Protein AF-A0AAV5EMJ0-F1 (afdb_monomer_lite)

pLDDT: mean 75.27, std 14.07, range [37.75, 91.12]

Organism: NCBI:txid191504

Foldseek 3Di:
DPPDDPWPVNCVVVVHDDDQADPQQRPDGTDPCCCCPVPPVNLVVQQVVCVVVVHDRPVVPPDDDDVPVSVVVVVVVVVVVPD

Sequence (83 aa):
MHDRVLTAENMQKKNWDCDPNCQFCLVAPETIAHLLSKCNYTEAVWNEIAYYWDLPSYLELHDLQRPFDWMKQIT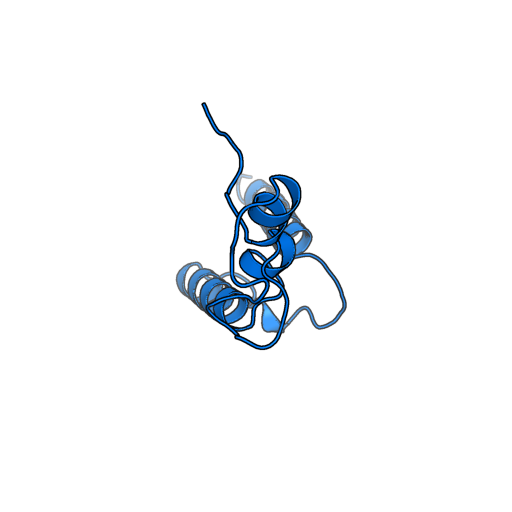EQGTKKEK

InterPro domains:
  IPR026960 Reverse transcriptase zinc-binding domain [PF13966] (1-46)

Structure (mmCIF, N/CA/C/O backbone):
data_AF-A0AAV5EMJ0-F1
#
_entry.id   AF-A0AAV5EMJ0-F1
#
loop_
_atom_site.group_PDB
_atom_site.id
_atom_site.type_symbol
_atom_site.label_atom_id
_atom_site.label_alt_id
_atom_site.label_comp_id
_atom_site.label_asym_id
_atom_site.label_entity_id
_atom_site.label_seq_id
_atom_site.pdbx_PDB_ins_code
_atom_site.Cartn_x
_atom_site.Cartn_y
_atom_site.Cartn_z
_atom_site.occupancy
_atom_site.B_iso_or_eq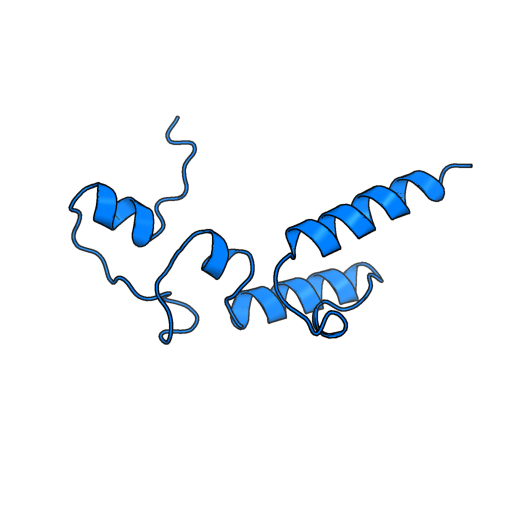uiv
_atom_site.auth_seq_id
_atom_site.auth_comp_id
_atom_site.auth_asym_id
_atom_site.auth_atom_id
_atom_site.pdbx_PDB_model_num
ATOM 1 N N . MET A 1 1 ? -10.012 22.039 2.063 1.00 43.66 1 MET A N 1
ATOM 2 C CA . MET A 1 1 ? -9.519 21.006 1.133 1.00 43.66 1 MET A CA 1
ATOM 3 C C . MET A 1 1 ? -9.382 19.732 1.949 1.00 43.66 1 MET A C 1
ATOM 5 O O . MET A 1 1 ? -8.748 19.763 2.995 1.00 43.66 1 MET A O 1
ATOM 9 N N . HIS A 1 2 ? -10.134 18.683 1.618 1.00 52.69 2 HIS A N 1
ATOM 10 C CA . HIS A 1 2 ? -10.105 17.426 2.369 1.00 52.69 2 HIS A CA 1
ATOM 11 C C . HIS A 1 2 ? -8.892 16.609 1.900 1.00 52.69 2 HIS A C 1
ATOM 13 O O . 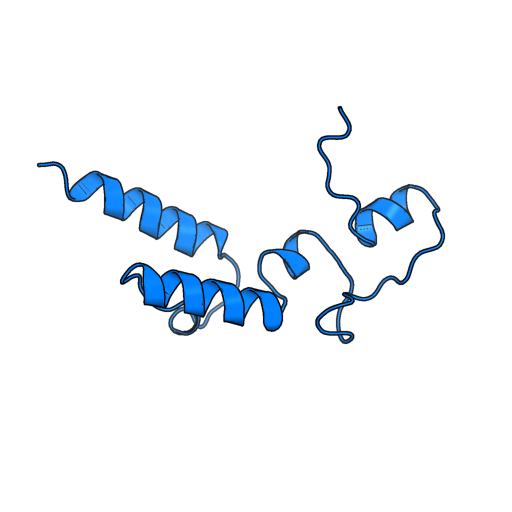HIS A 1 2 ? -9.039 15.686 1.111 1.00 52.69 2 HIS A O 1
ATOM 19 N N . ASP A 1 3 ? -7.693 16.971 2.363 1.00 59.75 3 ASP A N 1
ATOM 20 C CA . ASP A 1 3 ? -6.401 16.386 1.942 1.00 59.75 3 ASP A CA 1
ATOM 21 C C . ASP A 1 3 ? -6.150 14.957 2.457 1.00 59.75 3 ASP A C 1
ATOM 23 O O . ASP A 1 3 ? -5.011 14.525 2.624 1.00 59.75 3 ASP A O 1
ATOM 27 N N . ARG A 1 4 ? -7.204 14.203 2.782 1.00 64.31 4 ARG A N 1
ATOM 28 C CA . ARG A 1 4 ? -7.071 12.834 3.286 1.00 64.31 4 ARG A CA 1
ATOM 29 C C . ARG A 1 4 ? -7.981 11.916 2.502 1.00 64.31 4 ARG A C 1
ATOM 31 O O . ARG A 1 4 ? -9.191 12.121 2.467 1.00 64.31 4 ARG A O 1
ATOM 38 N N . VAL A 1 5 ? -7.374 10.890 1.916 1.00 72.69 5 VAL A N 1
ATOM 39 C CA . VAL A 1 5 ? -8.083 9.792 1.260 1.00 72.69 5 VAL A CA 1
ATOM 40 C C . VAL A 1 5 ? -9.082 9.194 2.255 1.00 72.69 5 VAL A C 1
ATOM 42 O O . VAL A 1 5 ? -8.712 8.848 3.383 1.00 72.69 5 VAL A O 1
ATOM 45 N N . LEU A 1 6 ? -10.349 9.095 1.851 1.00 74.25 6 LEU A N 1
ATOM 46 C CA . LEU A 1 6 ? -11.413 8.444 2.619 1.00 74.25 6 LEU A CA 1
ATOM 47 C C . LEU A 1 6 ? -11.283 6.920 2.510 1.00 74.25 6 LEU A C 1
ATOM 49 O O . LEU A 1 6 ? -12.146 6.258 1.952 1.00 74.25 6 LEU A O 1
ATOM 53 N N . THR A 1 7 ? -10.188 6.365 3.023 1.00 81.00 7 THR A N 1
ATOM 54 C CA . THR A 1 7 ? -10.078 4.912 3.200 1.00 81.00 7 THR A CA 1
ATOM 55 C C . THR A 1 7 ? -11.156 4.423 4.162 1.00 81.00 7 THR A C 1
ATOM 57 O O . THR A 1 7 ? -11.586 5.201 5.023 1.00 81.00 7 THR A O 1
ATOM 60 N N . ALA A 1 8 ? -11.558 3.150 4.085 1.00 81.19 8 ALA A N 1
ATOM 61 C CA . ALA A 1 8 ? -12.519 2.592 5.046 1.00 81.19 8 ALA A CA 1
ATOM 62 C C . ALA A 1 8 ? -12.099 2.853 6.502 1.00 81.19 8 ALA A C 1
ATOM 64 O O . ALA A 1 8 ? -12.910 3.289 7.314 1.00 81.19 8 ALA A O 1
ATOM 65 N N . GLU A 1 9 ? -10.801 2.752 6.807 1.00 83.00 9 GLU A N 1
ATOM 66 C CA . GLU A 1 9 ? -10.238 3.148 8.104 1.00 83.00 9 GLU A CA 1
ATOM 67 C C . GLU A 1 9 ? -10.597 4.595 8.523 1.00 83.00 9 GLU A C 1
ATOM 69 O O . GLU A 1 9 ? -10.920 4.866 9.682 1.00 83.00 9 GLU A O 1
ATOM 74 N N . ASN A 1 10 ? -10.539 5.554 7.597 1.00 82.12 10 ASN A N 1
ATOM 75 C CA . ASN A 1 10 ? -10.860 6.957 7.866 1.00 82.12 10 ASN A CA 1
ATOM 76 C C . ASN A 1 10 ? -12.373 7.222 7.898 1.00 82.12 10 ASN A C 1
ATOM 78 O O . ASN A 1 10 ? -12.806 8.127 8.615 1.00 82.12 10 ASN A O 1
ATOM 82 N N . MET A 1 11 ? -13.168 6.443 7.160 1.00 84.19 11 MET A N 1
ATOM 83 C CA . MET A 1 11 ? -14.634 6.489 7.209 1.00 84.19 11 MET A CA 1
ATOM 84 C C . MET A 1 11 ? -15.161 5.961 8.549 1.00 84.19 11 MET A C 1
ATOM 86 O O . MET A 1 11 ? -15.984 6.616 9.190 1.00 84.19 11 MET A O 1
ATOM 90 N N . GLN A 1 12 ? -14.587 4.870 9.058 1.00 84.06 12 GLN A N 1
ATOM 91 C CA . GLN A 1 12 ? -14.927 4.319 10.372 1.00 84.06 12 GLN A CA 1
ATOM 92 C C . GLN A 1 12 ? -14.628 5.284 11.520 1.00 84.06 12 GLN A C 1
ATOM 94 O O . GLN A 1 12 ? -15.448 5.445 12.419 1.00 84.06 12 GLN A O 1
ATOM 99 N N . LYS A 1 13 ? -13.504 6.015 11.470 1.00 83.62 13 LYS A N 1
ATOM 100 C CA . LYS A 1 13 ? -13.186 7.070 12.459 1.00 83.62 13 LYS A CA 1
ATOM 101 C C . LYS A 1 13 ? -14.230 8.194 12.497 1.00 83.62 13 LYS A C 1
ATOM 103 O O . LYS A 1 13 ? -14.311 8.919 13.484 1.00 83.62 13 LYS A O 1
ATOM 108 N N . LYS A 1 14 ? -15.007 8.360 11.423 1.00 85.56 14 LYS A N 1
ATOM 109 C CA . LYS A 1 14 ? -16.111 9.326 11.309 1.00 85.56 14 LYS A CA 1
ATOM 110 C C . LYS A 1 14 ? -17.479 8.703 11.602 1.00 85.56 14 LYS A C 1
ATOM 112 O O . LYS A 1 14 ? -18.486 9.392 11.458 1.00 85.56 14 LYS A O 1
ATOM 117 N N . ASN A 1 15 ? -17.511 7.440 12.028 1.00 82.00 15 ASN A N 1
ATOM 118 C CA . ASN A 1 15 ? -18.724 6.679 12.306 1.00 82.00 15 ASN A CA 1
ATOM 119 C C . ASN A 1 15 ? -19.658 6.572 11.084 1.00 82.00 15 ASN A C 1
ATOM 121 O O . ASN A 1 15 ? -20.881 6.584 11.226 1.00 82.00 15 ASN A O 1
ATOM 125 N N . TRP A 1 16 ? -19.075 6.532 9.881 1.00 86.88 16 TRP A N 1
ATOM 126 C CA . TRP A 1 16 ? -19.801 6.305 8.633 1.00 86.88 16 TRP A CA 1
ATOM 127 C C . TRP A 1 16 ? -19.925 4.812 8.354 1.00 86.88 16 TRP A C 1
ATOM 129 O O . TRP A 1 16 ? -18.998 4.052 8.629 1.00 86.88 16 TRP A O 1
ATOM 139 N N . ASP A 1 17 ? -21.070 4.417 7.801 1.00 85.69 17 ASP A N 1
ATOM 140 C CA . ASP A 1 17 ? -21.301 3.042 7.377 1.00 85.69 17 ASP A CA 1
ATOM 141 C C . ASP A 1 17 ? -20.482 2.756 6.112 1.00 85.69 17 ASP A C 1
ATOM 143 O O . ASP A 1 17 ? -20.612 3.449 5.099 1.00 85.69 17 ASP A O 1
ATOM 147 N N . CYS A 1 18 ? -19.573 1.790 6.200 1.00 85.56 18 CYS A N 1
ATOM 148 C CA . CYS A 1 18 ? -18.691 1.395 5.111 1.00 85.56 18 CYS A CA 1
ATOM 149 C C . CYS A 1 18 ? -18.198 -0.039 5.311 1.00 85.56 18 CYS A C 1
ATOM 151 O O . CYS A 1 18 ? -18.010 -0.487 6.446 1.00 85.56 18 CYS A O 1
ATOM 153 N N . ASP A 1 19 ? -17.899 -0.731 4.212 1.00 85.75 19 ASP A N 1
ATOM 154 C CA . ASP A 1 19 ? -17.228 -2.027 4.275 1.00 85.75 19 ASP A CA 1
ATOM 155 C C . ASP A 1 19 ? -15.791 -1.839 4.804 1.00 85.75 19 ASP A C 1
ATOM 157 O O . ASP A 1 19 ? -15.018 -1.096 4.194 1.00 85.75 19 ASP A O 1
ATOM 161 N N . PRO A 1 20 ? -15.409 -2.467 5.936 1.00 86.81 20 PRO A N 1
ATOM 162 C CA . PRO A 1 20 ? -14.043 -2.404 6.454 1.00 86.81 20 PRO A CA 1
ATOM 163 C C . PRO A 1 20 ? -12.999 -2.966 5.491 1.00 86.81 20 PRO A C 1
ATOM 165 O O . PRO A 1 20 ? -11.819 -2.655 5.647 1.00 86.81 20 PRO A O 1
ATOM 168 N N . ASN A 1 21 ? -13.391 -3.849 4.575 1.00 91.12 21 ASN A N 1
ATOM 169 C CA . ASN A 1 21 ? -12.466 -4.625 3.768 1.00 91.12 21 ASN A CA 1
ATOM 170 C C . ASN A 1 21 ? -12.032 -3.867 2.516 1.00 91.12 21 ASN A C 1
ATOM 172 O O . ASN A 1 21 ? -12.800 -3.146 1.880 1.00 91.12 21 ASN A O 1
ATOM 176 N N . CYS A 1 22 ? -10.779 -4.088 2.132 1.00 89.56 22 CYS A N 1
ATOM 177 C CA . CYS A 1 22 ? -10.236 -3.617 0.871 1.00 89.56 22 CYS A CA 1
ATOM 178 C C . CYS A 1 22 ? -11.024 -4.214 -0.292 1.00 89.56 22 CYS A C 1
ATOM 180 O O . CYS A 1 22 ? -11.028 -5.430 -0.474 1.00 89.56 22 CYS A O 1
ATOM 182 N N . GLN A 1 23 ? -11.617 -3.357 -1.120 1.00 89.88 23 GLN A N 1
ATOM 183 C CA . GLN A 1 23 ? -12.454 -3.781 -2.247 1.00 89.88 23 GLN A CA 1
ATOM 184 C C . GLN A 1 23 ? -11.662 -4.457 -3.379 1.00 89.88 23 GLN A C 1
ATOM 186 O O . GLN A 1 23 ? -12.247 -5.074 -4.263 1.00 89.88 23 GLN A O 1
ATOM 191 N N . PHE A 1 24 ? -10.329 -4.368 -3.348 1.00 89.31 24 PHE A N 1
ATOM 192 C CA . PHE A 1 24 ? -9.461 -5.046 -4.308 1.00 89.31 24 PHE A CA 1
ATOM 193 C C . PHE A 1 24 ? -9.190 -6.492 -3.895 1.00 89.31 24 PHE A C 1
ATOM 195 O O . PHE A 1 24 ? -9.458 -7.419 -4.653 1.00 89.31 24 PHE A O 1
ATOM 202 N N . CYS A 1 25 ? -8.650 -6.700 -2.690 1.00 89.06 25 CYS A N 1
ATOM 203 C CA . CYS A 1 25 ? -8.221 -8.030 -2.259 1.00 89.06 25 CYS A CA 1
ATOM 204 C C . CYS A 1 25 ? -9.288 -8.804 -1.478 1.00 89.06 25 CYS A C 1
ATOM 206 O O . CYS A 1 25 ? -9.185 -10.022 -1.401 1.00 89.06 25 CYS A O 1
ATOM 208 N N . LEU A 1 26 ? -10.272 -8.121 -0.882 1.00 90.06 26 LEU A N 1
ATOM 209 C CA . LEU A 1 26 ? -11.360 -8.678 -0.064 1.00 90.06 26 LEU A CA 1
ATOM 210 C C . LEU A 1 26 ? -10.922 -9.543 1.137 1.00 90.06 26 LEU A C 1
ATOM 212 O O . LEU A 1 26 ? -11.757 -10.173 1.778 1.00 90.06 26 LEU A O 1
ATOM 216 N N . VAL A 1 27 ? -9.627 -9.572 1.466 1.00 87.31 27 VAL A N 1
ATOM 217 C CA . VAL A 1 27 ? -9.054 -10.425 2.527 1.00 87.31 27 VAL A CA 1
ATOM 218 C C . VAL A 1 27 ? -8.513 -9.643 3.722 1.00 87.31 27 VAL A C 1
ATOM 220 O O . VAL A 1 27 ? -8.239 -10.232 4.765 1.00 87.31 27 VAL A O 1
ATOM 223 N N . ALA A 1 28 ? -8.329 -8.328 3.587 1.00 87.12 28 ALA A N 1
ATOM 224 C CA . ALA A 1 28 ? -7.743 -7.483 4.622 1.00 87.12 28 ALA A CA 1
ATOM 225 C C . ALA A 1 28 ? -8.467 -6.130 4.730 1.00 87.12 28 ALA A C 1
ATOM 227 O O . ALA A 1 28 ? -9.029 -5.662 3.735 1.00 87.12 28 ALA A O 1
ATOM 228 N N . PRO A 1 29 ? -8.413 -5.462 5.898 1.00 88.62 29 PRO A N 1
ATOM 229 C CA . PRO A 1 29 ? -9.001 -4.141 6.071 1.00 88.62 29 PRO A CA 1
ATOM 230 C C . PRO A 1 29 ? -8.398 -3.081 5.142 1.00 88.62 29 PRO A C 1
ATOM 232 O O . PRO A 1 29 ? -7.181 -3.030 4.924 1.00 88.62 29 PRO A O 1
ATOM 235 N N . GLU A 1 30 ? -9.241 -2.179 4.645 1.00 89.12 30 GLU A N 1
ATOM 236 C CA . GLU A 1 30 ? -8.815 -1.065 3.810 1.00 89.12 30 GLU A CA 1
ATOM 237 C C . GLU A 1 30 ? -8.186 0.051 4.654 1.00 89.12 30 GLU A C 1
ATOM 239 O O . GLU A 1 30 ? -8.851 0.888 5.269 1.00 89.12 30 GLU A O 1
ATOM 244 N N . THR A 1 31 ? -6.857 0.079 4.645 1.00 87.12 31 THR A N 1
ATOM 245 C CA . THR A 1 31 ? -6.036 1.140 5.242 1.00 87.12 31 THR A CA 1
ATOM 246 C C . THR A 1 31 ? -5.201 1.813 4.159 1.00 87.12 31 THR A C 1
ATOM 248 O O . THR A 1 31 ? -4.933 1.214 3.115 1.00 87.12 31 THR A O 1
ATOM 251 N N . ILE A 1 32 ? -4.715 3.032 4.415 1.00 85.19 32 ILE A N 1
ATOM 252 C CA . ILE A 1 32 ? -3.805 3.726 3.480 1.00 85.19 32 ILE A CA 1
ATOM 253 C C . ILE A 1 32 ? -2.569 2.860 3.202 1.00 85.19 32 ILE A C 1
ATOM 255 O O . ILE A 1 32 ? -2.161 2.694 2.056 1.00 85.19 32 ILE A O 1
ATOM 259 N N . ALA A 1 33 ? -1.999 2.254 4.249 1.00 82.56 33 ALA A N 1
ATOM 260 C CA . ALA A 1 33 ? -0.861 1.356 4.105 1.00 82.56 33 ALA A CA 1
ATOM 261 C C . ALA A 1 33 ? -1.214 0.142 3.238 1.00 82.56 33 ALA A C 1
ATOM 263 O O . ALA A 1 33 ? -0.430 -0.240 2.375 1.00 82.56 33 ALA A O 1
ATOM 264 N N . HIS A 1 34 ? -2.388 -0.460 3.421 1.00 85.00 34 HIS A N 1
ATOM 265 C CA . HIS A 1 34 ? -2.800 -1.585 2.593 1.00 85.00 34 HIS A CA 1
ATOM 266 C C . HIS A 1 34 ? -2.955 -1.185 1.118 1.00 85.00 34 HIS A C 1
ATOM 268 O O . HIS A 1 34 ? -2.319 -1.805 0.269 1.00 85.00 34 HIS A O 1
ATOM 274 N N . LEU A 1 35 ? -3.681 -0.102 0.826 1.00 85.31 35 LEU A N 1
ATOM 275 C CA . LEU A 1 35 ? -3.909 0.382 -0.540 1.00 85.31 35 LEU A CA 1
ATOM 276 C C . LEU A 1 35 ? -2.633 0.791 -1.276 1.00 85.31 35 LEU A C 1
ATOM 278 O O . LEU A 1 35 ? -2.567 0.627 -2.487 1.00 85.31 35 LEU A O 1
ATOM 282 N N . LEU A 1 36 ? -1.628 1.322 -0.576 1.00 83.19 36 LEU A N 1
ATOM 283 C CA . LEU A 1 36 ? -0.387 1.781 -1.208 1.00 83.19 36 LEU A CA 1
ATOM 284 C C . LEU A 1 36 ? 0.729 0.730 -1.226 1.00 83.19 36 LEU A C 1
ATOM 286 O O . LEU A 1 36 ? 1.667 0.875 -2.008 1.00 83.19 36 LEU A O 1
ATOM 290 N N . SER A 1 37 ? 0.661 -0.294 -0.366 1.00 76.38 37 SER A N 1
ATOM 291 C CA . SER A 1 37 ? 1.816 -1.176 -0.133 1.00 76.38 37 SER A CA 1
ATOM 292 C C . SER A 1 37 ? 1.554 -2.648 0.136 1.00 76.38 37 SER A C 1
ATOM 294 O O . SER A 1 37 ? 2.420 -3.461 -0.166 1.00 76.38 37 SER A O 1
ATOM 296 N N . LYS A 1 38 ? 0.426 -3.006 0.758 1.00 79.00 38 LYS A N 1
ATOM 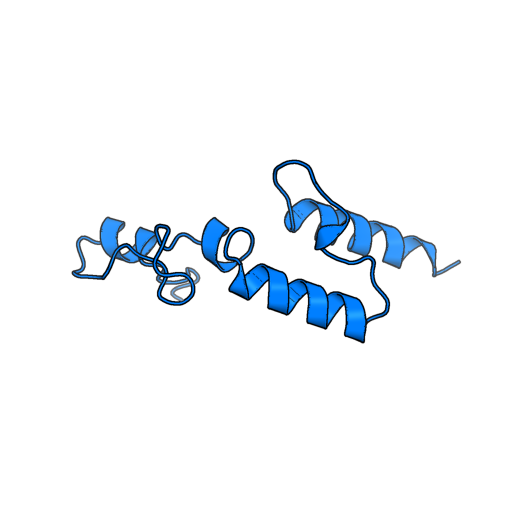297 C CA . LYS A 1 38 ? 0.208 -4.382 1.249 1.00 79.00 38 LYS A CA 1
ATOM 298 C C . LYS A 1 38 ? -0.838 -5.154 0.454 1.00 79.00 38 LYS A C 1
ATOM 300 O O . LYS A 1 38 ? -1.066 -6.322 0.738 1.00 79.00 38 LYS A O 1
ATOM 305 N N . CYS A 1 39 ? -1.541 -4.493 -0.458 1.00 86.94 39 CYS A N 1
ATOM 306 C CA . CYS A 1 39 ? -2.514 -5.138 -1.319 1.00 86.94 39 CYS A CA 1
ATOM 307 C C . CYS A 1 39 ? -1.794 -5.818 -2.484 1.00 86.94 39 CYS A C 1
ATOM 309 O O . CYS A 1 39 ? -1.026 -5.163 -3.186 1.00 86.94 39 CYS A O 1
ATOM 311 N N . ASN A 1 40 ? -2.114 -7.087 -2.739 1.00 86.19 40 ASN A N 1
ATOM 312 C CA . ASN A 1 40 ? -1.560 -7.853 -3.862 1.00 86.19 40 ASN A CA 1
ATOM 313 C C . ASN A 1 40 ? -1.822 -7.165 -5.218 1.00 86.19 40 ASN A C 1
ATOM 315 O O . ASN A 1 40 ? -1.004 -7.234 -6.130 1.00 86.19 40 ASN A O 1
ATOM 319 N N . TYR A 1 41 ? -2.948 -6.454 -5.351 1.00 87.75 41 TYR A N 1
ATOM 320 C CA . TYR A 1 41 ? -3.237 -5.661 -6.551 1.00 87.75 41 TYR A CA 1
ATOM 321 C C . TYR A 1 41 ? -2.288 -4.472 -6.694 1.00 87.75 41 TYR A C 1
ATOM 323 O O . TYR A 1 41 ? -1.817 -4.178 -7.788 1.00 87.75 41 TYR A O 1
ATOM 331 N N . THR A 1 42 ? -1.981 -3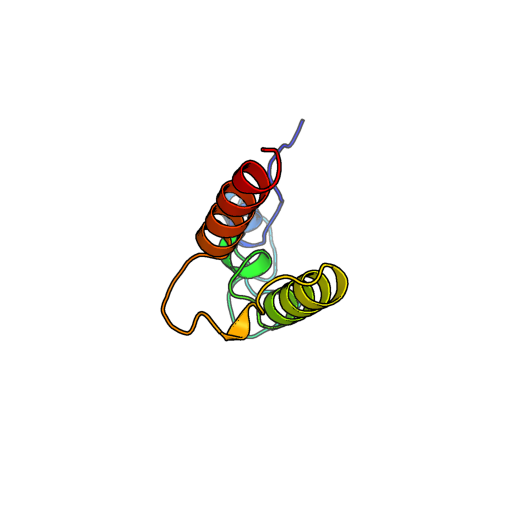.796 -5.591 1.00 86.81 42 THR A N 1
ATOM 332 C CA . THR A 1 42 ? -1.041 -2.673 -5.593 1.00 86.81 42 THR A CA 1
ATOM 333 C C . THR A 1 42 ? 0.380 -3.139 -5.885 1.00 86.81 42 THR A C 1
ATOM 335 O O . THR A 1 42 ? 1.108 -2.476 -6.614 1.00 86.81 42 THR A O 1
ATOM 338 N N . GLU A 1 43 ? 0.767 -4.300 -5.364 1.00 83.62 43 GLU A N 1
ATOM 339 C CA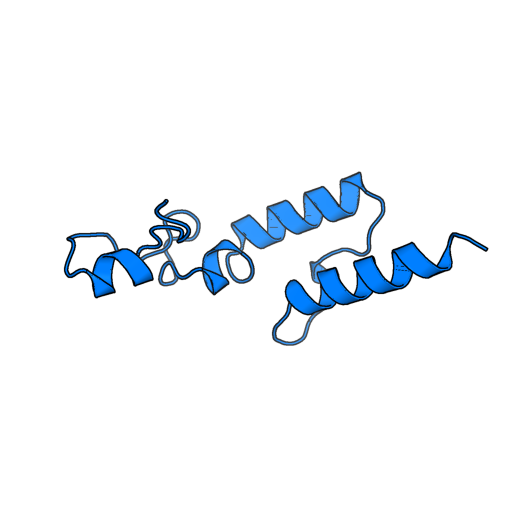 . GLU A 1 43 ? 2.029 -4.953 -5.702 1.00 83.62 43 GLU A CA 1
ATOM 340 C C . GLU A 1 43 ? 2.144 -5.247 -7.203 1.00 83.62 43 GLU A C 1
ATOM 342 O O . GLU A 1 43 ? 3.169 -4.935 -7.808 1.00 83.62 43 GLU A O 1
ATOM 347 N N . ALA A 1 44 ? 1.091 -5.776 -7.831 1.00 86.56 44 ALA A N 1
ATOM 348 C CA . ALA A 1 44 ? 1.079 -5.975 -9.279 1.00 86.56 44 ALA A CA 1
ATOM 349 C C . ALA A 1 44 ? 1.288 -4.649 -10.033 1.00 86.56 44 ALA A C 1
ATOM 351 O O . ALA A 1 44 ? 2.134 -4.576 -10.919 1.00 86.56 44 ALA A O 1
ATOM 352 N N . VAL A 1 45 ? 0.597 -3.575 -9.630 1.00 88.06 45 VAL A N 1
ATOM 353 C CA . VAL A 1 45 ? 0.765 -2.240 -10.232 1.00 88.06 45 VAL A CA 1
ATOM 354 C C . VAL A 1 45 ? 2.200 -1.724 -10.085 1.00 88.06 45 VAL A C 1
ATOM 356 O O . VAL A 1 45 ? 2.757 -1.197 -11.046 1.00 88.06 45 VAL A O 1
ATOM 359 N N . TRP A 1 46 ? 2.824 -1.881 -8.915 1.00 84.81 46 TRP A N 1
ATOM 360 C CA . TRP A 1 46 ? 4.210 -1.451 -8.715 1.00 84.81 46 TRP A CA 1
ATOM 361 C C . TRP A 1 46 ? 5.207 -2.256 -9.541 1.00 84.81 46 TRP A C 1
ATOM 363 O O . TRP A 1 46 ? 6.155 -1.672 -10.058 1.00 84.81 46 TRP A O 1
ATOM 373 N N . ASN A 1 47 ? 4.986 -3.560 -9.710 1.00 84.25 47 ASN A N 1
ATOM 374 C CA . ASN A 1 47 ? 5.809 -4.383 -10.593 1.00 84.25 47 ASN A CA 1
ATOM 375 C C . ASN A 1 47 ? 5.696 -3.943 -12.054 1.00 84.25 47 ASN A C 1
ATOM 377 O O . ASN A 1 47 ? 6.718 -3.829 -12.725 1.00 84.25 47 ASN A O 1
ATOM 381 N N . GLU A 1 48 ? 4.487 -3.630 -12.525 1.00 89.00 48 GLU A N 1
ATOM 382 C CA . GLU A 1 48 ? 4.287 -3.086 -13.871 1.00 89.00 48 GLU A CA 1
ATOM 383 C C . GLU A 1 48 ? 5.018 -1.750 -14.033 1.00 89.00 48 GLU A C 1
ATOM 385 O O . GLU A 1 48 ? 5.784 -1.572 -14.976 1.00 89.00 48 GLU A O 1
ATOM 390 N N . ILE A 1 49 ? 4.857 -0.817 -13.089 1.00 87.38 49 ILE A N 1
ATOM 391 C CA . ILE A 1 49 ? 5.576 0.466 -13.117 1.00 87.38 49 ILE A CA 1
ATOM 392 C C . ILE A 1 49 ? 7.090 0.233 -13.125 1.00 87.38 49 ILE A C 1
ATOM 394 O O . ILE A 1 49 ? 7.794 0.853 -13.916 1.00 87.38 49 ILE A O 1
ATOM 398 N N . ALA A 1 50 ? 7.601 -0.662 -12.281 1.00 85.31 50 ALA A N 1
ATOM 399 C CA . ALA A 1 50 ? 9.025 -0.958 -12.242 1.00 85.31 50 ALA A CA 1
ATOM 400 C C . ALA A 1 50 ? 9.520 -1.504 -13.588 1.00 85.31 50 ALA A C 1
ATOM 402 O O . ALA A 1 50 ? 10.520 -1.022 -14.112 1.00 85.31 50 ALA A O 1
ATOM 403 N N . TYR A 1 51 ? 8.768 -2.428 -14.188 1.00 86.75 51 TYR A N 1
ATOM 404 C CA . TYR A 1 51 ? 9.055 -2.980 -15.507 1.00 86.75 51 TYR A CA 1
ATOM 405 C C . TYR A 1 51 ? 9.079 -1.903 -16.601 1.00 86.75 51 TYR A C 1
ATOM 407 O O . TYR A 1 51 ? 10.041 -1.819 -17.362 1.00 86.75 51 TYR A O 1
ATOM 415 N N . TYR A 1 52 ? 8.066 -1.033 -16.651 1.00 90.06 52 TYR A N 1
ATOM 416 C CA . TYR A 1 52 ? 7.987 0.043 -17.647 1.00 90.06 52 TYR A CA 1
ATOM 417 C C . TYR A 1 52 ? 9.141 1.046 -17.553 1.00 90.06 52 TYR A C 1
ATOM 419 O O . TYR A 1 52 ? 9.487 1.673 -18.554 1.00 90.06 52 TYR A O 1
ATOM 427 N N . TRP A 1 53 ? 9.712 1.224 -16.363 1.00 87.75 53 TRP A N 1
ATOM 428 C CA . TRP A 1 53 ? 10.731 2.235 -16.085 1.00 87.75 53 TRP A CA 1
ATOM 429 C C . TRP A 1 53 ? 12.138 1.650 -15.894 1.00 87.75 53 TRP A C 1
ATOM 431 O O . TRP A 1 53 ? 13.038 2.385 -15.492 1.00 87.75 53 TRP A O 1
ATOM 441 N N . ASP A 1 54 ? 12.332 0.360 -16.190 1.00 85.38 54 ASP A N 1
ATOM 442 C CA . ASP A 1 54 ? 13.603 -0.361 -16.005 1.00 85.38 54 ASP A CA 1
ATOM 443 C C . ASP A 1 54 ? 14.148 -0.247 -14.563 1.00 85.38 54 ASP A C 1
ATOM 445 O O . ASP A 1 54 ? 15.336 -0.037 -14.308 1.00 85.38 54 ASP A O 1
ATOM 449 N N . LEU A 1 55 ? 13.237 -0.326 -13.589 1.00 83.12 55 LEU A N 1
ATOM 450 C CA . LEU A 1 55 ? 13.536 -0.302 -12.161 1.00 83.12 55 LEU A CA 1
ATOM 451 C C . LEU A 1 55 ? 13.566 -1.731 -11.593 1.00 83.12 55 LEU A C 1
ATOM 453 O O . LEU A 1 55 ? 12.883 -2.619 -12.108 1.00 83.12 55 LEU A O 1
ATOM 457 N N . PRO A 1 56 ? 14.295 -1.967 -10.485 1.00 75.81 56 PRO A N 1
ATOM 458 C CA . PRO A 1 56 ? 14.272 -3.254 -9.798 1.00 75.81 56 PRO A CA 1
ATOM 459 C C . PRO A 1 56 ? 12.850 -3.645 -9.385 1.00 75.81 56 PRO A C 1
ATOM 461 O O . PRO A 1 56 ? 12.111 -2.815 -8.839 1.00 75.81 56 PRO A O 1
ATOM 464 N N . SER A 1 57 ? 12.489 -4.907 -9.639 1.00 70.31 57 SER A N 1
ATOM 465 C CA . SER A 1 57 ? 11.143 -5.414 -9.364 1.00 70.31 57 SER A CA 1
ATOM 466 C C . SER A 1 57 ? 10.800 -5.326 -7.877 1.00 70.31 57 SER A C 1
ATOM 468 O O . SER A 1 57 ? 11.659 -5.486 -7.007 1.00 70.31 57 SER A O 1
ATOM 470 N N . TYR A 1 58 ? 9.522 -5.093 -7.588 1.00 65.31 58 TYR A N 1
ATOM 471 C CA . TYR A 1 58 ? 9.018 -4.976 -6.223 1.00 65.31 58 TYR A CA 1
ATOM 472 C C . TYR A 1 58 ? 9.155 -6.300 -5.446 1.00 65.31 58 TYR A C 1
ATOM 474 O O . TYR A 1 58 ? 9.368 -6.289 -4.236 1.00 65.31 58 TYR A O 1
ATOM 482 N N . LEU A 1 59 ? 9.101 -7.435 -6.154 1.00 61.66 59 LEU A N 1
ATOM 483 C CA . LEU A 1 59 ? 9.147 -8.795 -5.600 1.00 61.66 59 LEU A CA 1
ATOM 484 C C . LEU A 1 59 ? 10.533 -9.245 -5.110 1.00 61.66 59 LEU A C 1
ATOM 486 O O . LEU A 1 59 ? 10.622 -10.187 -4.328 1.00 61.66 59 LEU A O 1
ATOM 490 N N . GLU A 1 60 ? 11.620 -8.585 -5.520 1.00 58.25 60 GLU A N 1
ATOM 491 C CA . GLU A 1 60 ? 12.975 -8.945 -5.062 1.00 58.25 60 GLU A CA 1
ATOM 492 C C . GLU A 1 60 ? 13.253 -8.506 -3.604 1.00 58.25 60 GLU A C 1
ATOM 494 O O . GLU A 1 60 ? 14.270 -8.876 -3.016 1.00 58.25 60 GLU A O 1
ATOM 499 N N . LEU A 1 61 ? 12.347 -7.743 -2.979 1.00 55.03 61 LEU A N 1
ATOM 500 C CA . LEU A 1 61 ? 12.480 -7.224 -1.613 1.00 55.03 61 LEU A CA 1
ATOM 501 C C . LEU A 1 61 ? 11.645 -8.053 -0.629 1.00 55.03 61 LEU A C 1
ATOM 503 O O . LEU A 1 61 ? 10.594 -7.641 -0.146 1.00 55.03 61 LEU A O 1
ATOM 507 N N . HIS A 1 62 ? 12.138 -9.252 -0.330 1.00 53.72 62 HIS A N 1
ATOM 508 C CA . HIS A 1 62 ? 11.381 -10.303 0.351 1.00 53.72 62 HIS A CA 1
ATOM 509 C C . HIS A 1 62 ? 11.254 -10.184 1.883 1.00 53.72 62 HIS A C 1
ATOM 511 O O . HIS A 1 62 ? 10.803 -11.142 2.513 1.00 53.72 62 HIS A O 1
ATOM 517 N N . ASP A 1 63 ? 11.606 -9.051 2.507 1.00 51.19 63 ASP A N 1
ATOM 518 C CA . ASP A 1 63 ? 11.459 -8.912 3.962 1.00 51.19 63 ASP A CA 1
ATOM 519 C C . ASP A 1 63 ? 10.991 -7.517 4.417 1.00 51.19 63 ASP A C 1
ATOM 521 O O . ASP A 1 63 ? 11.725 -6.529 4.419 1.00 51.19 63 ASP A O 1
ATOM 525 N N . LEU A 1 64 ? 9.711 -7.509 4.802 1.00 50.56 64 LEU A N 1
ATOM 526 C CA . LEU A 1 64 ? 9.009 -6.662 5.767 1.00 50.56 64 LEU A CA 1
ATOM 527 C C . LEU A 1 64 ? 9.194 -5.136 5.682 1.00 50.56 64 LEU A C 1
ATOM 529 O O . LEU A 1 64 ? 10.179 -4.546 6.113 1.00 50.56 64 LEU A O 1
ATOM 533 N N . GLN A 1 65 ? 8.078 -4.500 5.305 1.00 51.25 65 GLN A N 1
ATOM 534 C CA . GLN A 1 65 ? 7.853 -3.060 5.205 1.00 51.25 65 GLN A CA 1
ATOM 535 C C . GLN A 1 65 ? 8.639 -2.406 4.060 1.00 51.25 65 GLN A C 1
ATOM 537 O O . GLN A 1 65 ? 9.840 -2.609 3.929 1.00 51.25 65 GLN A O 1
ATOM 542 N N . ARG A 1 66 ? 7.968 -1.462 3.380 1.00 59.69 66 ARG A N 1
ATOM 543 C CA . ARG A 1 66 ? 8.556 -0.271 2.734 1.00 59.69 66 ARG A CA 1
ATOM 544 C C . ARG A 1 66 ? 8.595 -0.270 1.183 1.00 59.69 66 ARG A C 1
ATOM 546 O O . ARG A 1 66 ? 9.675 -0.118 0.621 1.00 59.69 66 ARG A O 1
ATOM 553 N N . PRO A 1 67 ? 7.458 -0.157 0.460 1.00 58.59 67 PRO A N 1
ATOM 554 C CA . PRO A 1 67 ? 7.477 0.637 -0.778 1.00 58.59 67 PRO A CA 1
ATOM 555 C C . PRO A 1 67 ? 8.067 2.022 -0.534 1.00 58.59 67 PRO A C 1
ATOM 557 O O . PRO A 1 67 ? 8.703 2.562 -1.420 1.00 58.59 67 PRO A O 1
ATOM 560 N N . PHE A 1 68 ? 7.938 2.570 0.681 1.00 60.06 68 PHE A N 1
ATOM 561 C CA . PHE A 1 68 ? 8.655 3.778 1.088 1.00 60.06 68 PHE A CA 1
ATOM 562 C C . PHE A 1 68 ? 10.176 3.666 0.947 1.00 60.06 68 PHE A C 1
ATOM 564 O O . PHE A 1 68 ? 10.806 4.659 0.608 1.00 60.06 68 PHE A O 1
ATOM 571 N N . ASP A 1 69 ? 10.773 2.494 1.146 1.00 64.00 69 ASP A N 1
ATOM 572 C CA . ASP A 1 69 ? 12.225 2.323 1.104 1.00 64.00 69 ASP A CA 1
ATOM 573 C C . ASP A 1 69 ? 12.694 1.916 -0.270 1.00 64.00 69 ASP A C 1
ATOM 575 O O . ASP A 1 69 ? 13.758 2.362 -0.671 1.00 64.00 69 ASP A O 1
ATOM 579 N N . TRP A 1 70 ? 11.894 1.150 -1.013 1.00 66.31 70 TRP A N 1
ATOM 580 C CA . TRP A 1 70 ? 12.098 0.991 -2.449 1.00 66.31 70 TRP A CA 1
ATOM 581 C C . TRP A 1 70 ? 12.031 2.356 -3.153 1.00 66.31 70 TRP A C 1
ATOM 583 O O . TRP A 1 70 ? 12.976 2.745 -3.835 1.00 66.31 70 TRP A O 1
ATOM 593 N N . MET A 1 71 ? 10.987 3.153 -2.886 1.00 67.62 71 MET A N 1
ATOM 594 C CA . MET A 1 71 ? 10.873 4.529 -3.381 1.00 67.62 71 MET A CA 1
ATOM 595 C C . MET A 1 71 ? 12.058 5.382 -2.927 1.00 67.62 71 MET A C 1
ATOM 597 O O . MET A 1 71 ? 12.665 6.059 -3.753 1.00 67.62 71 MET A O 1
ATOM 601 N N . LYS A 1 72 ? 12.435 5.331 -1.642 1.00 70.00 72 LYS A N 1
ATOM 602 C CA . LYS A 1 72 ? 13.597 6.064 -1.123 1.00 70.00 72 LYS A CA 1
ATOM 603 C C . LYS A 1 72 ? 14.883 5.659 -1.847 1.00 70.00 72 LYS A C 1
ATOM 605 O O . LYS A 1 72 ? 15.598 6.532 -2.332 1.00 70.00 72 LYS A O 1
ATOM 610 N N . GLN A 1 73 ? 15.144 4.363 -2.001 1.00 69.19 73 GLN A N 1
ATOM 611 C CA . GLN A 1 73 ? 16.316 3.850 -2.708 1.00 69.19 73 GLN A CA 1
ATOM 612 C C . GLN A 1 73 ? 16.348 4.302 -4.170 1.00 69.19 73 GLN A C 1
ATOM 614 O O . GLN A 1 73 ? 17.403 4.721 -4.640 1.00 69.19 73 GLN A O 1
ATOM 619 N N . ILE A 1 74 ? 15.218 4.286 -4.881 1.00 70.50 74 ILE A N 1
ATOM 620 C CA . ILE A 1 74 ? 15.152 4.764 -6.270 1.00 70.50 74 ILE A CA 1
ATOM 621 C C . ILE A 1 74 ? 15.408 6.270 -6.345 1.00 70.50 74 ILE A C 1
ATOM 623 O O . ILE A 1 74 ? 16.183 6.715 -7.192 1.00 70.50 74 ILE A O 1
ATOM 627 N N . THR A 1 75 ? 14.824 7.062 -5.441 1.00 69.94 75 THR A N 1
ATOM 628 C CA . THR A 1 75 ? 15.067 8.514 -5.415 1.00 69.94 75 THR A CA 1
ATOM 629 C C . THR A 1 75 ? 16.529 8.853 -5.122 1.00 69.94 75 THR A C 1
ATOM 631 O O . THR A 1 75 ? 17.092 9.752 -5.741 1.00 69.94 75 THR A O 1
ATOM 634 N N . GLU A 1 76 ? 17.189 8.094 -4.246 1.00 67.69 76 GLU A N 1
ATOM 635 C CA . GLU A 1 76 ? 18.610 8.269 -3.935 1.00 67.69 76 GLU A CA 1
ATOM 636 C C . GLU A 1 76 ? 19.520 7.816 -5.091 1.00 67.69 76 GLU A C 1
ATOM 638 O O . GLU A 1 76 ? 20.568 8.421 -5.328 1.00 67.69 76 GLU A O 1
ATOM 643 N N . GLN A 1 77 ? 19.129 6.791 -5.853 1.00 62.94 77 GLN A N 1
ATOM 644 C CA . GLN A 1 77 ? 19.878 6.312 -7.021 1.00 62.94 77 GLN A CA 1
ATOM 645 C C . GLN A 1 77 ? 19.754 7.246 -8.235 1.00 62.94 77 GLN A C 1
ATOM 647 O O . GLN A 1 77 ? 20.744 7.446 -8.942 1.00 62.94 77 GLN A O 1
ATOM 652 N N . GLY A 1 78 ? 18.593 7.876 -8.442 1.00 58.41 78 GLY A N 1
ATOM 653 C CA . GLY A 1 78 ? 18.380 8.859 -9.512 1.00 58.41 78 GLY A CA 1
ATOM 654 C C . GLY A 1 78 ? 19.314 10.072 -9.418 1.00 58.41 78 GLY A C 1
ATOM 655 O O . GLY A 1 78 ? 19.826 10.531 -10.433 1.00 58.41 78 GLY A O 1
ATOM 656 N N . THR A 1 79 ? 19.646 10.528 -8.205 1.00 53.75 79 THR A N 1
ATOM 657 C CA . THR A 1 79 ? 20.557 11.678 -8.005 1.00 53.75 79 THR A CA 1
ATOM 658 C C . THR A 1 79 ? 22.032 11.403 -8.318 1.00 53.75 79 THR A C 1
ATOM 660 O O . THR A 1 79 ? 22.818 12.340 -8.435 1.00 53.75 79 THR A O 1
ATOM 663 N N . LYS A 1 80 ? 22.441 10.135 -8.463 1.00 52.16 80 LYS A N 1
ATOM 664 C CA . LYS A 1 80 ? 23.849 9.771 -8.709 1.00 52.16 80 LYS A CA 1
ATOM 665 C C . LYS A 1 80 ? 24.216 9.673 -10.190 1.00 52.16 80 LYS A C 1
ATOM 667 O O . LYS A 1 80 ? 25.401 9.579 -10.489 1.00 52.16 80 LYS A O 1
ATOM 672 N N . LYS A 1 81 ? 23.239 9.690 -11.105 1.00 46.72 81 LYS A N 1
ATOM 673 C CA . LYS A 1 81 ? 23.476 9.603 -12.560 1.00 46.72 81 LYS A CA 1
ATOM 674 C C . LYS A 1 81 ? 23.689 10.963 -13.248 1.00 46.72 81 LYS A C 1
ATOM 676 O O . LYS A 1 81 ? 23.945 10.990 -14.444 1.00 46.72 81 LYS A O 1
ATOM 681 N N . GLU A 1 82 ? 23.651 12.067 -12.504 1.00 49.97 82 GLU A N 1
ATOM 682 C CA . GLU A 1 82 ? 23.982 13.419 -12.981 1.00 49.97 82 GLU A CA 1
ATOM 683 C C . GLU A 1 82 ? 25.382 13.850 -12.491 1.00 49.97 82 GLU A C 1
ATOM 685 O O . GLU A 1 82 ? 25.522 14.800 -11.723 1.00 49.97 82 GLU A O 1
ATOM 690 N N . LYS A 1 83 ? 26.439 13.125 -12.882 1.00 37.75 83 LYS A N 1
ATOM 691 C CA . LYS A 1 83 ? 27.833 13.611 -12.863 1.00 37.75 83 LYS A CA 1
ATOM 692 C C . LYS A 1 83 ? 28.665 12.958 -13.954 1.00 37.75 83 LYS A C 1
ATOM 694 O O . LYS A 1 83 ? 28.556 11.723 -14.103 1.00 37.75 83 LYS A O 1
#

Secondary structure (DSSP, 8-state):
---S---HHHHHTTT-----B-TTTSSSB--HHIIIII-HHHHHHHHHHHHHTTPPPGGG--SSS-HHHHHHHHHHHHTTS--

Radius of gyration: 15.79 Å; chains: 1; bounding box: 49×31×30 Å